Protein AF-A0A7L0LZK3-F1 (afdb_monomer_lite)

pLDDT: mean 87.26, std 12.97, range [53.94, 98.62]

Foldseek 3Di:
DPPPDDPPDDPCCVPPVNVVVVVVVLLVPQDAQDDDPDDDPDPGQGSVNVSCVVVVVVVVVVVVVVVVVVVVVVVVVVVVVVCVVVCVCVVCVVVVVVVVVD

Sequence (102 aa):
IKPFAEPGRPPDWFSQKHCASQYSELLETTETPKRKRGEKGEVVETVEDVIVRKLTAERVEELKKIIKETQEKYRQLKRDAELIQAGHMDNRLEELCNEIMM

Organism: NCBI:txid175529

Secondary structure (DSSP, 8-state):
-GGGPPTT--TTTT-HHHHHHHHHHHHHHSPPPPPPTT-TT--PPPHHHHHHHHHHHHHHHHHHHHHHHHHHHHHHHHHHHHHHHTTTTGGGHHHHHHHHT-

Radius of gyration: 25.01 Å; chains: 1; bounding box: 42×40×72 Å

InterPro domains:
  IPR036264 Bacterial exopeptidase dimerisation domain [SSF55031] (19-79)

Structure (mmCIF, N/CA/C/O backbone):
data_AF-A0A7L0LZK3-F1
#
_entry.id   AF-A0A7L0LZK3-F1
#
loop_
_atom_site.group_PDB
_atom_site.id
_atom_site.type_symbol
_atom_site.label_atom_id
_atom_site.label_alt_id
_atom_site.label_comp_id
_atom_site.label_asym_id
_atom_site.label_entity_id
_atom_site.label_seq_id
_atom_site.pdbx_PDB_ins_code
_atom_site.Cartn_x
_atom_site.Cartn_y
_atom_site.Cartn_z
_atom_site.occupancy
_atom_site.B_iso_or_equiv
_atom_site.auth_seq_id
_atom_site.auth_comp_id
_atom_site.auth_asym_id
_atom_site.auth_atom_id
_atom_site.pdbx_PDB_model_num
ATOM 1 N N . ILE A 1 1 ? -0.657 15.683 -14.588 1.00 58.88 1 ILE A N 1
ATOM 2 C CA . ILE A 1 1 ? -0.236 14.576 -13.686 1.00 58.88 1 ILE A CA 1
ATOM 3 C C . ILE A 1 1 ? -0.320 14.945 -12.185 1.00 58.88 1 ILE A C 1
ATOM 5 O O . ILE A 1 1 ? -0.415 14.051 -11.360 1.00 58.88 1 ILE A O 1
ATOM 9 N N . LYS A 1 2 ? -0.427 16.231 -11.797 1.00 53.94 2 LYS A N 1
ATOM 10 C CA . LYS A 1 2 ? -0.493 16.672 -10.383 1.00 53.94 2 LYS A CA 1
ATOM 11 C C . LYS A 1 2 ? -1.646 16.180 -9.467 1.00 53.94 2 LYS A C 1
ATOM 13 O O . LYS A 1 2 ? -1.375 16.114 -8.274 1.00 53.94 2 LYS A O 1
ATOM 18 N N . PRO A 1 3 ? -2.883 15.860 -9.903 1.00 55.41 3 PRO A N 1
ATOM 19 C CA . PRO A 1 3 ? -3.985 15.697 -8.941 1.00 55.41 3 PRO A CA 1
ATOM 20 C C . PRO A 1 3 ? -3.965 14.393 -8.122 1.00 55.41 3 PRO A C 1
ATOM 22 O O . PRO A 1 3 ? -4.790 14.245 -7.230 1.00 55.41 3 PRO A O 1
ATOM 25 N N . PHE A 1 4 ? -3.031 13.472 -8.384 1.00 56.44 4 PHE A N 1
ATOM 26 C CA . PHE A 1 4 ? -2.947 12.174 -7.694 1.00 56.44 4 PHE A CA 1
ATOM 27 C C . PHE A 1 4 ? -1.582 11.923 -7.033 1.00 56.44 4 PHE A C 1
ATOM 29 O O . PHE A 1 4 ? -1.195 10.776 -6.824 1.00 56.44 4 PHE A O 1
ATOM 36 N N . ALA A 1 5 ? -0.809 12.977 -6.753 1.00 63.06 5 ALA A N 1
ATOM 37 C CA . ALA A 1 5 ? 0.466 12.825 -6.057 1.00 63.06 5 ALA A CA 1
ATOM 38 C C . ALA A 1 5 ? 0.226 12.539 -4.568 1.00 63.06 5 ALA A C 1
ATOM 40 O O . ALA A 1 5 ? -0.514 13.267 -3.907 1.00 63.06 5 ALA A O 1
ATOM 41 N N . GLU A 1 6 ? 0.863 11.493 -4.044 1.00 68.62 6 GLU A N 1
ATOM 42 C CA . GLU A 1 6 ? 0.830 11.207 -2.610 1.00 68.62 6 GLU A CA 1
ATOM 43 C C . GLU A 1 6 ? 1.458 12.353 -1.796 1.00 68.62 6 GLU A C 1
ATOM 45 O O . GLU A 1 6 ? 2.397 13.007 -2.278 1.00 68.62 6 GLU A O 1
ATOM 50 N N . PRO A 1 7 ? 0.968 12.605 -0.567 1.00 78.69 7 PRO A N 1
ATOM 51 C CA . PRO A 1 7 ? 1.566 13.587 0.329 1.00 78.69 7 PRO A CA 1
ATOM 52 C C . PRO A 1 7 ? 3.062 13.310 0.537 1.00 78.69 7 PRO A C 1
ATOM 54 O O . PRO A 1 7 ? 3.465 12.166 0.722 1.00 78.69 7 PRO A O 1
ATOM 57 N N . GLY A 1 8 ? 3.889 14.359 0.522 1.00 80.44 8 GLY A N 1
ATOM 58 C CA . GLY A 1 8 ? 5.328 14.250 0.796 1.00 80.44 8 GLY A CA 1
ATOM 59 C C . GLY A 1 8 ? 6.229 14.047 -0.426 1.00 80.44 8 GLY A C 1
ATOM 60 O O . GLY A 1 8 ? 7.442 13.936 -0.260 1.00 80.44 8 GLY A O 1
ATOM 61 N N . ARG A 1 9 ? 5.692 14.046 -1.655 1.00 83.06 9 ARG A N 1
ATOM 62 C CA . ARG A 1 9 ? 6.548 14.004 -2.852 1.00 83.06 9 ARG A CA 1
ATOM 63 C C . ARG A 1 9 ? 7.309 15.323 -3.058 1.00 83.06 9 ARG A C 1
ATOM 65 O O . ARG A 1 9 ? 6.697 16.392 -2.988 1.00 83.06 9 ARG A O 1
ATOM 72 N N . PRO A 1 10 ? 8.617 15.268 -3.362 1.00 85.94 10 PRO A N 1
ATOM 73 C CA . PRO A 1 10 ? 9.409 16.448 -3.668 1.00 85.94 10 PRO A CA 1
ATOM 74 C C . PRO A 1 10 ? 8.941 17.126 -4.973 1.00 85.94 10 PRO A C 1
ATOM 76 O O . PRO A 1 10 ? 8.329 16.488 -5.838 1.00 85.94 10 PRO A O 1
ATOM 79 N N . PRO A 1 11 ? 9.210 18.433 -5.142 1.00 82.75 11 PRO A N 1
ATOM 80 C CA . PRO A 1 11 ? 8.711 19.220 -6.274 1.00 82.75 11 PRO A CA 1
ATOM 81 C C . PRO A 1 11 ? 9.245 18.756 -7.639 1.00 82.75 11 PRO A C 1
ATOM 83 O O . PRO A 1 11 ? 8.612 18.997 -8.666 1.00 82.75 11 PRO A O 1
ATOM 86 N N . ASP A 1 12 ? 10.383 18.070 -7.655 1.00 85.94 12 ASP A N 1
ATOM 87 C CA . ASP A 1 12 ? 11.079 17.536 -8.826 1.00 85.94 12 ASP A CA 1
A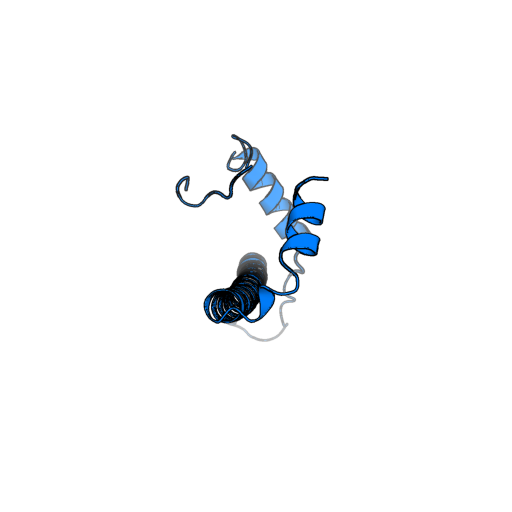TOM 88 C C . ASP A 1 12 ? 10.829 16.035 -9.048 1.00 85.94 12 ASP A C 1
ATOM 90 O O . ASP A 1 12 ? 11.505 15.403 -9.866 1.00 85.94 12 ASP A O 1
ATOM 94 N N . TRP A 1 13 ? 9.832 15.462 -8.365 1.00 84.12 13 TRP A N 1
ATOM 95 C CA . TRP A 1 13 ? 9.467 14.051 -8.496 1.00 84.12 13 TRP A CA 1
ATOM 96 C C . TRP A 1 13 ? 9.193 13.636 -9.949 1.00 84.12 13 TRP A C 1
ATOM 98 O O . TRP A 1 13 ? 9.587 12.557 -10.379 1.00 84.12 13 TRP A O 1
ATOM 108 N N . PHE A 1 14 ? 8.541 14.512 -10.720 1.00 84.75 14 PHE A N 1
ATOM 109 C CA . PHE A 1 14 ? 8.259 14.309 -12.147 1.00 84.75 14 PHE A CA 1
ATOM 110 C C . PHE A 1 14 ? 9.225 15.080 -13.059 1.00 84.75 14 PHE A C 1
ATOM 112 O O . PHE A 1 14 ? 8.872 15.419 -14.189 1.00 84.75 14 PHE A O 1
ATOM 119 N N . SER A 1 15 ? 10.423 15.424 -12.576 1.00 91.94 15 SER A N 1
ATOM 120 C CA . SER A 1 15 ? 11.429 16.036 -13.442 1.00 91.94 15 SER A CA 1
ATOM 121 C C . SER A 1 15 ? 11.837 15.051 -14.539 1.00 91.94 15 SER A C 1
ATOM 123 O O . SER A 1 15 ? 11.975 13.850 -14.303 1.00 91.94 15 SER A O 1
ATOM 125 N N . GLN A 1 16 ? 12.075 15.564 -15.747 1.00 94.38 16 GLN A N 1
ATOM 126 C CA . GLN A 1 16 ? 12.483 14.737 -16.885 1.00 94.38 16 GLN A CA 1
ATOM 127 C C . GLN A 1 16 ? 13.731 13.902 -16.564 1.00 94.38 16 GLN A C 1
ATOM 129 O O . GLN A 1 16 ? 13.798 12.730 -16.925 1.00 94.38 16 GLN A O 1
ATOM 134 N N . LYS A 1 17 ? 14.689 14.488 -15.832 1.00 94.94 17 LYS A N 1
ATOM 135 C CA . LYS A 1 17 ? 15.913 13.814 -15.388 1.00 94.94 17 LYS A CA 1
ATOM 136 C C . LYS A 1 17 ? 15.609 12.613 -14.487 1.00 94.94 17 LYS A C 1
ATOM 138 O O . LYS A 1 17 ? 16.150 11.537 -14.719 1.00 94.94 17 LYS A O 1
ATOM 143 N N . HIS A 1 18 ? 14.750 12.780 -13.481 1.00 91.81 18 HIS A N 1
ATOM 144 C CA . HIS A 1 18 ? 14.413 11.698 -12.552 1.00 91.81 18 HIS A CA 1
ATOM 145 C C . HIS A 1 18 ? 13.570 10.607 -13.208 1.00 91.81 18 HIS A C 1
ATOM 147 O O . HIS A 1 18 ? 13.832 9.429 -12.975 1.00 91.81 18 HIS A O 1
ATOM 153 N N . CYS A 1 19 ? 12.611 10.974 -14.063 1.00 92.56 19 CYS A N 1
ATOM 154 C CA . CYS A 1 19 ? 11.832 9.995 -14.820 1.00 92.56 19 CYS A CA 1
ATOM 155 C C . CYS A 1 19 ? 12.719 9.175 -15.766 1.00 92.56 19 CYS A C 1
ATOM 157 O O . CYS A 1 19 ? 12.593 7.955 -15.801 1.00 92.56 19 CYS A O 1
ATOM 159 N N . ALA A 1 20 ? 13.640 9.822 -16.488 1.00 94.75 20 ALA A N 1
ATOM 160 C CA . ALA A 1 20 ? 14.574 9.129 -17.372 1.00 94.75 20 ALA A CA 1
ATOM 161 C C . ALA A 1 20 ? 15.492 8.174 -16.595 1.00 94.75 20 ALA A C 1
ATOM 163 O O . ALA A 1 20 ? 15.654 7.031 -17.001 1.00 94.75 20 ALA A O 1
ATOM 164 N N . SER A 1 21 ? 16.035 8.613 -15.453 1.00 95.19 21 SER A N 1
ATOM 165 C CA . SER A 1 21 ? 16.892 7.774 -14.606 1.00 95.19 21 SER A CA 1
ATOM 166 C C . SER A 1 21 ? 16.167 6.525 -14.099 1.00 95.19 21 SER A C 1
ATOM 168 O O . SER A 1 21 ? 16.709 5.431 -14.206 1.00 95.19 21 SER A O 1
ATOM 170 N N . GLN A 1 22 ? 14.942 6.678 -13.583 1.00 93.44 22 GLN A N 1
ATOM 171 C CA . GLN A 1 22 ? 14.138 5.546 -13.104 1.00 93.44 22 GLN A CA 1
ATOM 172 C C . GLN A 1 22 ? 13.772 4.589 -14.242 1.00 93.44 22 GLN A C 1
ATOM 174 O O . GLN A 1 22 ? 13.785 3.376 -14.061 1.00 93.44 22 GLN A O 1
ATOM 179 N N . TYR A 1 23 ? 13.458 5.117 -15.429 1.00 95.12 23 TYR A N 1
ATOM 180 C CA . TYR A 1 23 ? 13.150 4.274 -16.580 1.00 95.12 23 TYR A CA 1
ATOM 181 C C . TYR A 1 23 ? 14.365 3.466 -17.049 1.00 95.12 23 TYR A C 1
ATOM 183 O O . TYR A 1 23 ? 14.233 2.274 -17.314 1.00 95.12 23 TYR A O 1
ATOM 191 N N . SER A 1 24 ? 15.553 4.078 -17.094 1.00 95.69 24 SER A N 1
ATOM 192 C CA . SER A 1 24 ? 16.793 3.361 -17.411 1.00 95.69 24 SER A CA 1
ATOM 193 C C . SER A 1 24 ? 17.063 2.222 -16.426 1.00 95.69 24 SER A C 1
ATOM 195 O O . SER A 1 24 ? 17.350 1.109 -16.852 1.00 95.69 24 SER A O 1
ATOM 197 N N . GLU A 1 25 ? 16.894 2.462 -15.124 1.00 95.81 25 GLU A N 1
ATOM 198 C CA . GLU A 1 25 ? 17.051 1.423 -14.098 1.00 95.81 25 GLU A CA 1
ATOM 199 C C . GLU A 1 25 ? 16.061 0.261 -14.295 1.00 95.81 25 GLU A C 1
ATOM 201 O O . GLU A 1 25 ? 16.436 -0.908 -14.183 1.00 95.81 25 GLU A O 1
ATOM 206 N N . LEU A 1 26 ? 14.805 0.550 -14.657 1.00 95.75 26 LEU A N 1
ATOM 207 C CA . LEU A 1 26 ? 13.815 -0.486 -14.972 1.00 95.75 26 LEU A CA 1
ATOM 208 C C . LEU A 1 26 ? 14.231 -1.335 -16.178 1.00 95.75 26 LEU A C 1
ATOM 210 O O . LEU A 1 26 ? 14.061 -2.553 -16.148 1.00 95.75 26 LEU A O 1
ATOM 214 N N . LEU A 1 27 ? 14.785 -0.717 -17.223 1.00 94.19 27 LEU A N 1
ATOM 215 C CA . LEU A 1 27 ? 15.285 -1.433 -18.399 1.00 94.19 27 LEU A CA 1
ATOM 216 C C . LEU A 1 27 ? 16.499 -2.312 -18.070 1.00 94.19 27 LEU A C 1
ATOM 218 O O . LEU A 1 27 ? 16.602 -3.416 -18.597 1.00 94.19 27 LEU A O 1
ATOM 222 N N . GLU A 1 28 ? 17.400 -1.844 -17.204 1.00 92.75 28 GLU A N 1
ATOM 223 C CA . GLU A 1 28 ? 18.606 -2.582 -16.800 1.00 92.75 28 GLU A CA 1
ATOM 224 C C . GLU A 1 28 ? 18.297 -3.765 -15.875 1.00 92.75 28 GLU A C 1
ATOM 226 O O . GLU A 1 28 ? 18.932 -4.816 -15.966 1.00 92.75 28 GLU A O 1
ATOM 231 N N . THR A 1 29 ? 17.319 -3.603 -14.984 1.00 92.44 29 THR A N 1
ATOM 232 C CA . THR A 1 29 ? 16.965 -4.609 -13.970 1.00 92.44 29 THR A CA 1
ATOM 233 C C . THR A 1 29 ? 15.917 -5.614 -14.445 1.00 92.44 29 THR A C 1
ATOM 235 O O . THR A 1 29 ? 15.740 -6.660 -13.814 1.00 92.44 29 THR A O 1
ATOM 238 N N . THR A 1 30 ? 15.216 -5.331 -15.546 1.00 91.50 30 THR A N 1
ATOM 239 C CA . THR A 1 30 ? 14.217 -6.247 -16.106 1.00 91.50 30 THR A CA 1
ATOM 240 C C . THR A 1 30 ? 14.869 -7.255 -17.041 1.00 91.50 30 THR A C 1
ATOM 242 O O . THR A 1 30 ? 15.549 -6.902 -18.003 1.00 91.50 30 THR A O 1
ATOM 245 N N . GLU A 1 31 ? 14.621 -8.540 -16.788 1.00 85.69 31 GLU A N 1
ATOM 246 C CA . GLU A 1 31 ? 15.133 -9.610 -17.637 1.00 85.69 31 GLU A CA 1
ATOM 247 C C . GLU A 1 31 ? 14.596 -9.500 -19.069 1.00 85.69 31 GLU A C 1
ATOM 249 O O . GLU A 1 31 ? 13.394 -9.357 -19.305 1.00 85.69 31 GLU A O 1
ATOM 254 N N . THR A 1 32 ? 15.502 -9.610 -20.042 1.00 78.56 32 THR A N 1
ATOM 255 C CA . THR A 1 32 ? 15.137 -9.593 -21.458 1.00 78.56 32 THR A CA 1
ATOM 256 C C . THR A 1 32 ? 14.426 -10.892 -21.844 1.00 78.56 32 THR A C 1
ATOM 258 O O . THR A 1 32 ? 14.986 -11.980 -21.651 1.00 78.56 32 THR A O 1
ATOM 261 N N . PRO A 1 33 ? 13.215 -10.822 -22.433 1.00 77.88 33 PRO A N 1
ATOM 262 C CA . PRO A 1 33 ? 12.519 -12.007 -22.914 1.00 77.88 33 PRO A CA 1
ATOM 263 C C . PRO A 1 33 ? 13.382 -12.775 -23.914 1.00 77.88 33 PRO A C 1
ATOM 265 O O . PRO A 1 33 ? 13.796 -12.258 -24.956 1.00 77.88 33 PRO A O 1
ATOM 268 N N . LYS A 1 34 ? 13.681 -14.041 -23.609 1.00 69.19 34 LYS A N 1
ATOM 269 C CA . LYS A 1 34 ? 14.455 -14.888 -24.520 1.00 69.19 34 LYS A CA 1
ATOM 270 C C . LYS A 1 34 ? 13.606 -15.212 -25.747 1.00 69.19 34 LYS A C 1
ATOM 272 O O . LYS A 1 34 ? 12.580 -15.879 -25.633 1.00 69.19 34 LYS A O 1
ATOM 277 N N . ARG A 1 35 ? 14.066 -14.808 -26.937 1.00 64.44 35 ARG A N 1
ATOM 278 C CA . ARG A 1 35 ? 13.444 -15.212 -28.211 1.00 64.44 35 ARG A CA 1
ATOM 279 C C . ARG A 1 35 ? 13.441 -16.737 -28.313 1.00 64.44 35 ARG A C 1
ATOM 281 O O . ARG A 1 35 ? 14.508 -17.354 -28.339 1.00 64.44 35 ARG A O 1
ATOM 288 N N . LYS A 1 36 ? 12.263 -17.352 -28.441 1.00 59.88 36 LYS A N 1
ATOM 289 C CA . LYS A 1 36 ? 12.175 -18.750 -28.870 1.00 59.88 36 LYS A CA 1
ATOM 290 C C . LYS A 1 36 ? 12.614 -18.836 -30.332 1.00 59.88 36 LYS A C 1
ATOM 292 O O . LYS A 1 36 ? 12.017 -18.243 -31.227 1.00 59.88 36 LYS A O 1
ATOM 297 N N . ARG A 1 37 ? 13.708 -19.554 -30.582 1.00 55.09 37 ARG A N 1
ATOM 298 C CA . ARG A 1 37 ? 14.226 -19.813 -31.931 1.00 55.09 37 ARG A CA 1
ATOM 299 C C . ARG A 1 37 ? 13.292 -20.811 -32.628 1.00 55.09 37 ARG A C 1
ATOM 301 O O . ARG A 1 37 ? 13.490 -22.009 -32.478 1.00 55.09 37 ARG A O 1
ATOM 308 N N . GLY A 1 38 ? 12.280 -20.342 -33.362 1.00 60.97 38 GLY A N 1
ATOM 309 C CA . GLY A 1 38 ? 11.447 -21.248 -34.165 1.00 60.97 38 GLY A CA 1
ATOM 310 C C . GLY A 1 38 ? 10.195 -20.669 -34.824 1.00 60.97 38 GLY A C 1
ATOM 311 O O . GLY A 1 38 ? 9.869 -21.098 -35.927 1.00 60.97 38 GLY A O 1
ATOM 312 N N . GLU A 1 39 ? 9.518 -19.684 -34.231 1.00 60.09 39 GLU A N 1
ATOM 313 C CA . GLU A 1 39 ? 8.231 -19.218 -34.768 1.00 60.09 39 GLU A CA 1
ATOM 314 C C . GLU A 1 39 ? 8.400 -17.969 -35.643 1.00 60.09 39 GLU A C 1
ATOM 316 O O . GLU A 1 39 ? 8.569 -16.842 -35.176 1.00 60.09 39 GLU A O 1
ATOM 321 N N . LYS A 1 40 ? 8.395 -18.176 -36.966 1.00 58.12 40 LYS A N 1
ATOM 322 C CA . LYS A 1 40 ? 8.287 -17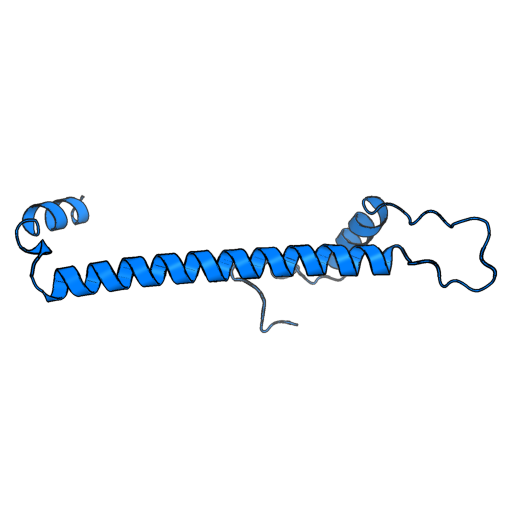.088 -37.946 1.00 58.12 40 LYS A CA 1
ATOM 323 C C . LYS A 1 40 ? 6.911 -16.426 -37.789 1.00 58.12 40 LYS A C 1
ATOM 325 O O . LYS A 1 40 ? 5.934 -16.938 -38.321 1.00 58.12 40 LYS A O 1
ATOM 330 N N . GLY A 1 41 ? 6.860 -15.289 -37.094 1.00 64.25 41 GLY A N 1
ATOM 331 C CA . GLY A 1 41 ? 5.672 -14.429 -37.010 1.00 64.25 41 GLY A CA 1
ATOM 332 C C . GLY A 1 41 ? 5.179 -14.115 -35.596 1.00 64.25 41 GLY A C 1
ATOM 333 O O . GLY A 1 41 ? 4.265 -13.307 -35.466 1.00 64.25 41 GLY A O 1
ATOM 334 N N . GLU A 1 42 ? 5.776 -14.697 -34.551 1.00 66.44 42 GLU A N 1
ATOM 335 C CA . GLU A 1 42 ? 5.405 -14.380 -33.168 1.00 66.44 42 GLU A CA 1
ATOM 336 C C . GLU A 1 42 ? 5.958 -12.996 -32.778 1.00 66.44 42 GLU A C 1
ATOM 338 O O . GLU A 1 42 ? 7.159 -12.724 -32.915 1.00 66.44 42 GLU A O 1
ATOM 343 N N . VAL A 1 43 ? 5.077 -12.099 -32.317 1.00 66.50 43 VAL A N 1
ATOM 344 C CA . VAL A 1 43 ? 5.486 -10.837 -31.690 1.00 66.50 43 VAL A CA 1
ATOM 345 C C . VAL A 1 43 ? 6.132 -11.203 -30.364 1.00 66.50 43 VAL A C 1
ATOM 347 O O . VAL A 1 43 ? 5.462 -11.611 -29.421 1.00 66.50 43 VAL A O 1
ATOM 350 N N . VAL A 1 44 ? 7.457 -11.108 -30.321 1.00 74.31 44 VAL A N 1
ATOM 351 C CA . VAL A 1 44 ? 8.218 -11.328 -29.094 1.00 74.31 44 VAL A CA 1
ATOM 352 C C . VAL A 1 44 ? 7.865 -10.205 -28.129 1.00 74.31 44 VAL A C 1
ATOM 354 O O . VAL A 1 44 ? 8.013 -9.035 -28.482 1.00 74.31 44 VAL A O 1
ATOM 357 N N . GLU A 1 45 ? 7.418 -10.577 -26.931 1.00 82.62 45 GLU A N 1
ATOM 358 C CA . GLU A 1 45 ? 7.206 -9.645 -25.824 1.00 82.62 45 GLU A CA 1
ATOM 359 C C . GLU A 1 45 ? 8.455 -8.775 -25.632 1.00 82.62 45 GLU A C 1
ATOM 361 O O . GLU A 1 45 ? 9.581 -9.281 -25.577 1.00 82.62 45 GLU A O 1
ATOM 366 N N . THR A 1 46 ? 8.271 -7.459 -25.578 1.00 89.06 46 THR A N 1
ATOM 367 C CA . THR A 1 46 ? 9.374 -6.525 -25.355 1.00 89.06 46 THR A CA 1
ATOM 368 C C . THR A 1 46 ? 9.679 -6.400 -23.865 1.00 89.06 46 THR A C 1
ATOM 370 O O . THR A 1 46 ? 8.869 -6.743 -23.006 1.00 89.06 46 THR A O 1
ATOM 373 N N . VAL A 1 47 ? 10.855 -5.870 -23.527 1.00 90.38 47 VAL A N 1
ATOM 374 C CA . VAL A 1 47 ? 11.193 -5.546 -22.129 1.00 90.38 47 VAL A CA 1
ATOM 375 C C . VAL A 1 47 ? 10.193 -4.543 -21.545 1.00 90.38 47 VAL A C 1
ATOM 377 O O . VAL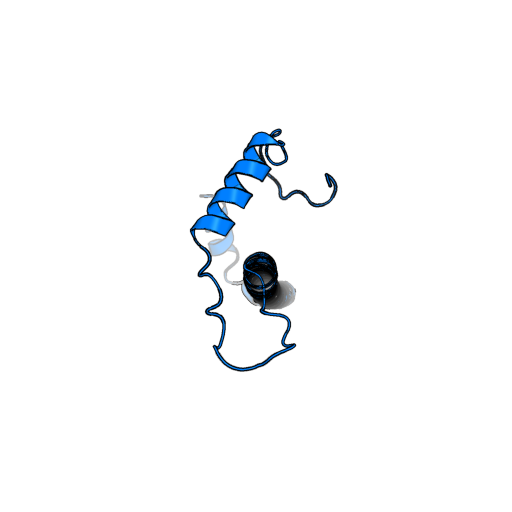 A 1 47 ? 9.815 -4.659 -20.383 1.00 90.38 47 VAL A O 1
ATOM 380 N N . GLU A 1 48 ? 9.716 -3.600 -22.361 1.00 91.56 48 GLU A N 1
ATOM 381 C CA . GLU A 1 48 ? 8.719 -2.606 -21.957 1.00 91.56 48 GLU A CA 1
ATOM 382 C C . GLU A 1 48 ? 7.396 -3.277 -21.563 1.00 91.56 48 GLU A C 1
ATOM 384 O O . GLU A 1 48 ? 6.836 -2.962 -20.512 1.00 91.56 48 GLU A O 1
ATOM 389 N N . ASP A 1 49 ? 6.947 -4.272 -22.336 1.00 91.19 49 ASP A N 1
ATOM 390 C CA . ASP A 1 49 ? 5.748 -5.058 -22.020 1.00 91.19 49 ASP A CA 1
ATOM 391 C C . ASP A 1 49 ? 5.894 -5.798 -20.680 1.00 91.19 49 ASP A C 1
ATOM 393 O O . ASP A 1 49 ? 4.972 -5.804 -19.855 1.00 91.19 49 ASP A O 1
ATOM 397 N N . VAL A 1 50 ? 7.075 -6.375 -20.417 1.00 92.62 50 VAL A N 1
ATOM 398 C CA . VAL A 1 50 ? 7.371 -7.049 -19.142 1.00 92.62 50 VAL A CA 1
ATOM 399 C C . VAL A 1 50 ? 7.326 -6.068 -17.975 1.00 92.62 50 VAL A C 1
ATOM 401 O O . VAL A 1 50 ? 6.703 -6.378 -16.955 1.00 92.62 50 VAL A O 1
ATOM 404 N N . ILE A 1 51 ? 7.950 -4.893 -18.119 1.00 94.75 51 ILE A N 1
ATOM 405 C CA . ILE A 1 51 ? 7.947 -3.835 -17.099 1.00 94.75 51 ILE A CA 1
ATOM 406 C C . ILE A 1 51 ? 6.508 -3.437 -16.777 1.00 94.75 51 ILE A C 1
ATOM 408 O O . ILE A 1 51 ? 6.111 -3.447 -15.610 1.00 94.75 51 ILE A O 1
ATOM 412 N N . VAL A 1 52 ? 5.709 -3.132 -17.803 1.00 95.06 52 VAL A N 1
ATOM 413 C CA . VAL A 1 52 ? 4.316 -2.706 -17.631 1.00 95.06 52 VAL A CA 1
ATOM 414 C C . VAL A 1 52 ? 3.509 -3.787 -16.921 1.00 95.06 52 VAL A C 1
ATOM 416 O O . VAL A 1 52 ? 2.826 -3.486 -15.940 1.00 95.06 52 VAL A O 1
ATOM 419 N N . ARG A 1 53 ? 3.608 -5.050 -17.353 1.00 94.44 53 ARG A N 1
ATOM 420 C CA . ARG A 1 53 ? 2.905 -6.168 -16.711 1.00 94.44 53 ARG A CA 1
ATOM 421 C C . ARG A 1 53 ? 3.301 -6.319 -15.242 1.00 94.44 53 ARG A C 1
ATOM 423 O O . ARG A 1 53 ? 2.419 -6.451 -14.394 1.00 94.44 53 ARG A O 1
ATOM 430 N N . LYS A 1 54 ? 4.604 -6.290 -14.941 1.00 94.56 54 LYS A N 1
ATOM 431 C CA . LYS A 1 54 ? 5.133 -6.451 -13.580 1.00 94.56 54 LYS A CA 1
ATOM 432 C C . LYS A 1 54 ? 4.660 -5.323 -12.664 1.00 94.56 54 LYS A C 1
ATOM 434 O O . LYS A 1 54 ? 3.997 -5.601 -11.668 1.00 94.56 54 LYS A O 1
ATOM 439 N N . LEU A 1 55 ? 4.920 -4.067 -13.030 1.00 96.19 55 LEU A N 1
ATOM 440 C CA . LEU A 1 55 ? 4.553 -2.910 -12.207 1.00 96.19 55 LEU A CA 1
ATOM 441 C C . LEU A 1 55 ? 3.034 -2.786 -12.038 1.00 96.19 55 LEU A C 1
ATOM 443 O O . LEU A 1 55 ? 2.556 -2.392 -10.976 1.00 96.19 55 LEU A O 1
ATOM 447 N N . THR A 1 56 ? 2.255 -3.169 -13.055 1.00 97.00 56 THR A N 1
ATOM 448 C CA . THR A 1 56 ? 0.790 -3.208 -12.946 1.00 97.00 56 THR A CA 1
ATOM 449 C C . THR A 1 56 ? 0.345 -4.257 -11.931 1.00 97.00 56 THR A C 1
ATOM 451 O O . THR A 1 56 ? -0.492 -3.960 -11.080 1.00 97.00 56 THR A O 1
ATOM 454 N N . ALA A 1 57 ? 0.905 -5.470 -11.979 1.00 97.50 57 ALA A N 1
ATOM 455 C CA . ALA A 1 57 ? 0.576 -6.524 -11.023 1.00 97.50 57 ALA A CA 1
ATOM 456 C C . ALA A 1 57 ? 0.963 -6.133 -9.587 1.00 97.50 57 ALA A C 1
ATOM 458 O O . ALA A 1 57 ? 0.151 -6.284 -8.674 1.00 97.50 57 ALA A O 1
ATOM 459 N N . GLU A 1 58 ? 2.160 -5.570 -9.401 1.00 97.31 58 GLU A N 1
ATOM 460 C CA . GLU A 1 58 ? 2.638 -5.075 -8.105 1.00 97.31 58 GLU A CA 1
ATOM 461 C C . GLU A 1 58 ? 1.722 -3.979 -7.553 1.00 97.31 58 GLU A C 1
ATOM 463 O O . GLU A 1 58 ? 1.276 -4.068 -6.408 1.00 97.31 58 GLU A O 1
ATOM 468 N N . ARG A 1 59 ? 1.349 -2.993 -8.381 1.00 96.56 59 ARG A N 1
ATOM 469 C CA . ARG A 1 59 ? 0.444 -1.917 -7.959 1.00 96.56 59 ARG A CA 1
ATOM 470 C C . ARG A 1 59 ? -0.951 -2.434 -7.619 1.00 96.56 59 ARG A C 1
ATOM 472 O O . ARG A 1 59 ? -1.570 -1.950 -6.674 1.00 96.56 59 ARG A O 1
ATOM 479 N N . VAL A 1 60 ? -1.468 -3.409 -8.366 1.00 98.06 60 VAL A N 1
ATOM 480 C CA . VAL A 1 60 ? -2.758 -4.040 -8.051 1.00 98.06 60 VAL A CA 1
ATOM 481 C C . VAL A 1 60 ? -2.702 -4.736 -6.692 1.00 98.06 60 VAL A C 1
ATOM 483 O O . VAL A 1 60 ? -3.643 -4.600 -5.910 1.00 98.06 60 VAL A O 1
ATOM 486 N N . GLU A 1 61 ? -1.625 -5.460 -6.392 1.00 98.50 61 GLU A N 1
ATOM 487 C CA . GLU A 1 61 ? -1.478 -6.152 -5.110 1.00 98.50 61 GLU A CA 1
ATOM 488 C C . GLU A 1 61 ? -1.321 -5.176 -3.939 1.00 98.50 61 GLU A C 1
ATOM 490 O O . GLU A 1 61 ? -1.977 -5.325 -2.908 1.00 98.50 61 GLU A O 1
ATOM 495 N N . GLU A 1 62 ? -0.542 -4.113 -4.128 1.00 97.44 62 GLU A N 1
ATOM 496 C CA . GLU A 1 62 ? -0.418 -3.023 -3.161 1.00 97.44 62 GLU A CA 1
ATOM 497 C C . GLU A 1 62 ? -1.784 -2.389 -2.848 1.00 97.44 62 GLU A C 1
ATOM 499 O O . GLU A 1 62 ? -2.166 -2.256 -1.683 1.00 97.44 62 GLU A O 1
ATOM 504 N N . LEU A 1 63 ? -2.573 -2.065 -3.878 1.00 97.31 63 LEU A N 1
ATOM 505 C CA . LEU A 1 63 ? -3.913 -1.502 -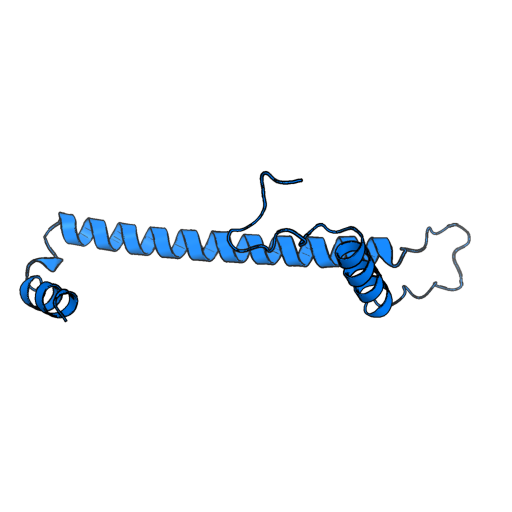3.702 1.00 97.31 63 LEU A CA 1
ATOM 506 C C . LEU A 1 63 ? -4.858 -2.474 -2.986 1.00 97.31 63 LEU A C 1
ATOM 508 O O . LEU A 1 63 ? -5.604 -2.057 -2.099 1.00 97.31 63 LEU A O 1
ATOM 512 N N . LYS A 1 64 ? -4.822 -3.770 -3.324 1.00 98.31 64 LYS A N 1
ATOM 513 C CA . LYS A 1 64 ? -5.610 -4.797 -2.622 1.00 98.31 64 LYS A CA 1
ATOM 514 C C . LYS A 1 64 ? -5.256 -4.859 -1.141 1.00 98.31 64 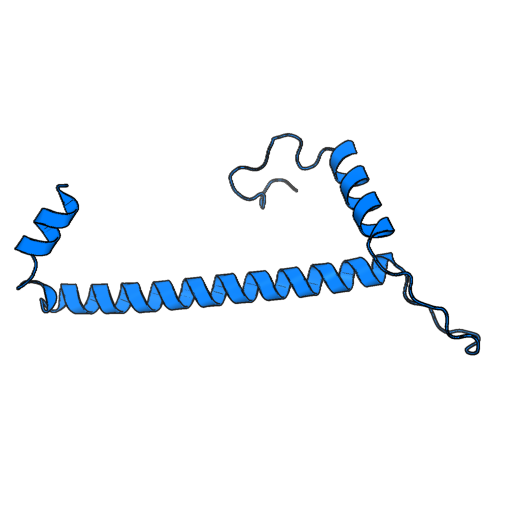LYS A C 1
ATOM 516 O O . LYS A 1 64 ? -6.163 -4.934 -0.309 1.00 98.31 64 LYS A O 1
ATOM 521 N N . LYS A 1 65 ? -3.964 -4.800 -0.809 1.00 98.19 65 LYS A N 1
ATOM 522 C CA . LYS A 1 65 ? -3.485 -4.778 0.574 1.00 98.19 65 LYS A CA 1
ATOM 523 C C . LYS A 1 65 ? -4.010 -3.550 1.321 1.00 98.19 65 LYS A C 1
ATOM 525 O O . LYS A 1 65 ? -4.641 -3.719 2.362 1.00 98.19 65 LYS A O 1
ATOM 530 N N . ILE A 1 66 ? -3.861 -2.351 0.751 1.00 97.06 66 ILE A N 1
ATOM 531 C CA . ILE A 1 66 ? -4.357 -1.098 1.350 1.00 97.06 66 ILE A CA 1
ATOM 532 C C . ILE A 1 66 ? -5.872 -1.161 1.591 1.00 97.06 66 ILE A C 1
ATOM 534 O O . ILE A 1 66 ? -6.351 -0.788 2.665 1.00 97.06 66 ILE A O 1
ATOM 538 N N . ILE A 1 67 ? -6.643 -1.657 0.618 1.00 98.12 67 ILE A N 1
ATOM 539 C CA . ILE A 1 67 ? -8.097 -1.824 0.755 1.00 98.12 67 ILE A CA 1
ATOM 540 C C . ILE A 1 67 ? -8.422 -2.778 1.906 1.00 98.12 67 ILE A C 1
ATOM 542 O O . ILE A 1 67 ? -9.267 -2.454 2.742 1.00 98.12 67 ILE A O 1
ATOM 546 N N . LYS A 1 68 ? -7.757 -3.936 1.970 1.00 98.50 68 LYS A N 1
ATOM 547 C CA . LYS A 1 68 ? -7.983 -4.934 3.020 1.00 98.50 68 LYS A CA 1
ATOM 548 C C . LYS A 1 68 ? -7.683 -4.362 4.408 1.00 98.50 68 LYS A C 1
ATOM 550 O O . LYS A 1 68 ? -8.544 -4.433 5.282 1.00 98.50 68 LYS A O 1
ATOM 555 N N . GLU A 1 69 ? -6.520 -3.742 4.585 1.00 98.31 69 GLU A N 1
ATOM 556 C CA . GLU A 1 69 ? -6.102 -3.134 5.855 1.00 98.31 69 GLU A CA 1
ATOM 557 C C . GLU A 1 69 ? -7.059 -2.013 6.285 1.00 98.31 69 GLU A C 1
ATOM 559 O O . GLU A 1 69 ? -7.470 -1.938 7.445 1.00 98.31 69 GLU A O 1
ATOM 564 N N . THR A 1 70 ? -7.494 -1.178 5.337 1.00 98.25 70 THR A N 1
ATOM 565 C CA . THR A 1 70 ? -8.462 -0.103 5.599 1.00 98.25 70 THR A CA 1
ATOM 566 C C . THR A 1 70 ? -9.813 -0.664 6.041 1.00 98.25 70 THR A C 1
ATOM 568 O O . THR A 1 70 ? -10.409 -0.169 6.999 1.00 98.25 70 THR A O 1
ATOM 571 N N . GLN A 1 71 ? -10.297 -1.720 5.383 1.00 98.62 71 GLN A N 1
ATOM 572 C CA . GLN A 1 71 ? -11.546 -2.380 5.760 1.00 98.62 71 GLN A CA 1
ATOM 573 C C . GLN A 1 71 ? -11.455 -3.042 7.137 1.00 98.62 71 GLN A C 1
ATOM 575 O O . GLN A 1 71 ? -12.402 -2.953 7.916 1.00 98.62 71 GLN A O 1
ATOM 580 N N . GLU A 1 72 ? -10.344 -3.707 7.449 1.00 98.56 72 GLU A N 1
ATOM 581 C CA . GLU A 1 72 ? -10.119 -4.329 8.757 1.00 98.56 72 GLU A CA 1
ATOM 582 C C . GLU A 1 72 ? -10.085 -3.280 9.868 1.00 98.56 72 GLU A C 1
ATOM 584 O O . GLU A 1 72 ? -10.807 -3.420 10.858 1.00 98.56 72 GLU A O 1
ATOM 589 N N . LYS A 1 73 ? -9.354 -2.178 9.659 1.00 98.38 73 LYS A N 1
ATOM 590 C CA . LYS A 1 73 ? -9.325 -1.044 10.588 1.00 98.38 73 LYS A CA 1
ATOM 591 C C . LYS A 1 73 ? -10.712 -0.439 10.788 1.00 98.38 73 LYS A C 1
ATOM 593 O O . LYS A 1 73 ? -11.111 -0.196 11.922 1.00 98.38 73 LYS A O 1
ATOM 598 N N . TYR A 1 74 ? -11.471 -0.236 9.711 1.00 98.56 74 TYR A N 1
ATOM 599 C CA . TYR A 1 74 ? -12.841 0.265 9.803 1.00 98.56 74 TYR A CA 1
ATOM 600 C C . TYR A 1 74 ? -13.743 -0.671 10.616 1.00 98.56 74 TYR A C 1
ATOM 602 O O . TYR A 1 74 ? -14.461 -0.210 11.498 1.00 98.56 74 TYR A O 1
ATOM 610 N N . ARG A 1 75 ? -13.699 -1.986 10.355 1.00 98.50 75 ARG A N 1
ATOM 611 C CA . ARG A 1 75 ? -14.500 -2.966 11.108 1.00 98.50 75 ARG A CA 1
ATOM 612 C C . ARG A 1 75 ? -14.140 -2.964 12.588 1.00 98.50 75 ARG A C 1
ATOM 614 O O . ARG A 1 75 ? -15.040 -3.060 13.414 1.00 98.50 75 ARG A O 1
ATOM 621 N N . GLN A 1 76 ? -12.852 -2.858 12.910 1.00 98.06 76 GLN A N 1
ATOM 622 C CA . GLN A 1 76 ? -12.399 -2.771 14.292 1.00 98.06 76 GLN A CA 1
ATOM 623 C C . GLN A 1 76 ? -12.952 -1.514 14.969 1.00 98.06 76 GLN A C 1
ATOM 625 O O . GLN A 1 76 ? -13.688 -1.633 15.940 1.00 98.06 76 GLN A O 1
ATOM 630 N N . LEU A 1 77 ? -12.719 -0.340 14.376 1.00 98.00 77 LEU A N 1
ATOM 631 C CA . LEU A 1 77 ? -13.210 0.935 14.903 1.00 98.00 77 LEU A CA 1
ATOM 632 C C . LEU A 1 77 ? -14.733 0.975 15.046 1.00 98.00 77 LEU A C 1
ATOM 634 O O . LEU A 1 77 ? -15.243 1.532 16.010 1.00 98.00 77 LEU A O 1
ATOM 638 N N . LYS A 1 78 ? -15.470 0.381 14.101 1.00 98.19 78 LYS A N 1
ATOM 639 C CA . LYS A 1 78 ? -16.930 0.302 14.174 1.00 98.19 78 LYS A CA 1
ATOM 640 C C . LYS A 1 78 ? -17.385 -0.529 15.375 1.00 98.19 78 LYS A C 1
ATOM 642 O O . LYS A 1 78 ? -18.264 -0.081 16.101 1.00 98.19 78 LYS A O 1
ATOM 647 N N . ARG A 1 79 ? -16.777 -1.700 15.598 1.00 96.81 79 ARG A N 1
ATOM 648 C CA . ARG A 1 79 ? -17.075 -2.533 16.774 1.00 96.81 79 ARG A CA 1
ATOM 649 C C . ARG A 1 79 ? -16.744 -1.806 18.070 1.00 96.81 79 ARG A C 1
ATOM 651 O O . ARG A 1 79 ? -17.552 -1.818 18.988 1.00 96.81 79 ARG A O 1
ATOM 658 N N . ASP A 1 80 ? -15.591 -1.148 18.123 1.00 94.31 80 ASP A N 1
ATOM 659 C CA . ASP A 1 80 ? -15.177 -0.388 19.303 1.00 94.31 80 ASP A CA 1
ATOM 660 C C . ASP A 1 80 ? -16.162 0.756 19.585 1.00 94.31 80 ASP A C 1
ATOM 662 O O . ASP A 1 80 ? -16.596 0.936 20.720 1.00 94.31 80 ASP A O 1
ATOM 666 N N . ALA A 1 81 ? -16.607 1.469 18.545 1.00 96.06 81 ALA A N 1
ATOM 667 C CA . ALA A 1 81 ? -17.625 2.508 18.667 1.00 96.06 81 ALA A CA 1
ATOM 668 C C . ALA A 1 81 ? -18.978 1.962 19.158 1.00 96.06 81 ALA A C 1
ATOM 670 O O . ALA A 1 81 ? -19.610 2.593 20.000 1.00 96.06 81 ALA A O 1
ATOM 671 N N . GLU A 1 82 ? -19.418 0.798 18.671 1.00 96.88 82 GLU A N 1
ATOM 672 C CA . GLU A 1 82 ? -20.653 0.139 19.124 1.00 96.88 82 GLU A CA 1
ATOM 673 C C . GLU A 1 82 ? -20.568 -0.274 20.604 1.00 96.88 82 GLU A C 1
ATOM 675 O O . GLU A 1 82 ? -21.512 -0.047 21.360 1.00 96.88 82 GLU A O 1
ATOM 680 N N . LEU A 1 83 ? -19.426 -0.816 21.046 1.00 94.69 83 LEU A N 1
ATOM 681 C CA . LEU A 1 83 ? -19.192 -1.176 22.450 1.00 94.69 83 LEU A CA 1
ATOM 682 C C . LEU A 1 83 ? -19.198 0.049 23.370 1.00 94.69 83 LEU A C 1
ATOM 684 O O . LEU A 1 83 ? -19.785 -0.003 24.451 1.00 94.69 83 LEU A O 1
ATOM 688 N N . ILE A 1 84 ? -18.578 1.148 22.934 1.00 93.06 84 ILE A N 1
ATOM 689 C CA . ILE A 1 84 ? -18.592 2.421 23.664 1.00 93.06 84 ILE A CA 1
ATOM 690 C C . ILE A 1 84 ? -20.025 2.956 23.756 1.00 93.06 84 ILE A C 1
ATOM 692 O O . ILE A 1 84 ? -20.479 3.306 24.838 1.00 93.06 84 ILE A O 1
ATOM 696 N N . GLN A 1 85 ? -20.769 2.977 22.647 1.00 94.19 85 GLN A N 1
ATOM 697 C CA . GLN A 1 85 ? -22.148 3.479 22.629 1.00 94.19 85 GLN A CA 1
ATOM 698 C C . GLN A 1 85 ? -23.104 2.650 23.497 1.00 94.19 85 GLN A C 1
ATOM 700 O O . GLN A 1 85 ? -24.056 3.198 24.046 1.00 94.19 85 GLN A O 1
ATOM 705 N N . ALA A 1 86 ? -22.852 1.348 23.640 1.00 96.25 86 ALA A N 1
ATOM 706 C CA . ALA A 1 86 ? -23.614 0.464 24.518 1.00 96.25 86 ALA A CA 1
ATOM 707 C C . ALA A 1 86 ? -23.219 0.569 26.008 1.00 96.25 86 ALA A C 1
ATOM 709 O O . ALA A 1 86 ? -23.806 -0.126 26.837 1.00 96.25 86 ALA A O 1
ATOM 710 N N . GLY A 1 87 ? -22.224 1.396 26.356 1.00 94.00 87 GLY A N 1
ATOM 711 C CA . GLY A 1 87 ? -21.717 1.554 27.724 1.00 94.00 87 GLY A CA 1
ATOM 712 C C . GLY A 1 87 ? -20.872 0.375 28.221 1.00 94.00 87 GLY A C 1
ATOM 713 O O . GLY A 1 87 ? -20.557 0.278 29.405 1.00 94.00 87 GLY A O 1
ATOM 714 N N . HIS A 1 88 ? -20.472 -0.549 27.337 1.00 93.69 88 HIS A N 1
ATOM 715 C CA . HIS A 1 88 ? -19.690 -1.733 27.719 1.00 93.69 88 HIS A CA 1
ATOM 716 C C . HIS A 1 88 ? -18.247 -1.416 28.125 1.00 93.69 88 HIS A C 1
ATOM 718 O O . HIS A 1 88 ? -17.563 -2.288 28.656 1.00 93.69 88 HIS A O 1
ATOM 724 N N . MET A 1 89 ? -17.788 -0.190 27.868 1.00 87.69 89 MET A N 1
ATOM 725 C CA . MET A 1 89 ? -16.441 0.280 28.194 1.00 87.69 89 MET A CA 1
ATOM 726 C C . MET A 1 89 ? -16.421 1.262 29.377 1.00 87.69 89 MET A C 1
ATOM 728 O O . MET A 1 89 ? -15.341 1.672 29.802 1.00 87.69 89 MET A O 1
ATOM 732 N N . ASP A 1 90 ? -17.583 1.621 29.936 1.00 92.50 90 ASP A N 1
ATOM 733 C CA . ASP A 1 90 ? -17.706 2.667 30.964 1.00 92.50 90 ASP A CA 1
ATOM 734 C C . ASP A 1 90 ? -16.976 2.297 32.262 1.00 92.50 90 ASP A C 1
ATOM 736 O O . ASP A 1 90 ? -16.396 3.150 32.929 1.00 92.50 90 ASP A O 1
ATOM 740 N N . ASN A 1 91 ? -16.929 1.004 32.595 1.00 91.81 91 ASN A N 1
ATOM 741 C CA . ASN A 1 91 ? -16.219 0.486 33.767 1.00 91.81 91 ASN A CA 1
ATOM 742 C C . ASN A 1 91 ? -14.691 0.650 33.692 1.00 91.81 91 ASN A C 1
ATOM 744 O O . ASN A 1 91 ? -14.022 0.500 34.709 1.00 91.81 91 ASN A O 1
ATOM 748 N N . ARG A 1 92 ? -14.144 0.929 32.505 1.00 88.44 92 ARG A N 1
ATOM 749 C CA . ARG A 1 92 ? -12.711 1.159 32.268 1.00 88.44 92 ARG A CA 1
ATOM 750 C C . ARG A 1 92 ? -12.399 2.612 31.920 1.00 88.44 92 ARG A C 1
ATOM 752 O O . ARG A 1 92 ? -11.271 2.926 31.553 1.00 88.44 92 ARG A O 1
ATOM 759 N N . LEU A 1 93 ? -13.383 3.506 32.020 1.00 88.31 93 LEU A N 1
ATOM 760 C CA . LEU A 1 93 ? -13.240 4.897 31.597 1.00 88.31 93 LEU A CA 1
ATOM 761 C C . LEU A 1 93 ? -12.132 5.631 32.365 1.00 88.31 93 LEU A C 1
ATOM 763 O O . LEU A 1 93 ? -11.366 6.373 31.760 1.00 88.31 93 LEU A O 1
ATOM 767 N N . GLU A 1 94 ? -12.017 5.400 33.676 1.00 90.56 94 GLU A N 1
ATOM 768 C CA . GLU A 1 94 ? -10.973 6.012 34.510 1.00 90.56 94 GLU A CA 1
ATOM 769 C C . GLU A 1 94 ? -9.565 5.573 34.077 1.00 90.56 94 GLU A C 1
ATOM 771 O O . GLU A 1 94 ? -8.683 6.414 33.915 1.00 90.56 94 GLU A O 1
ATOM 776 N N . GLU A 1 95 ? -9.370 4.278 33.803 1.00 91.69 95 GLU A N 1
ATOM 777 C CA . GLU A 1 95 ? -8.108 3.741 33.270 1.00 91.69 95 GLU A CA 1
ATOM 778 C C . GLU A 1 95 ? -7.756 4.394 31.926 1.00 91.69 95 GLU A C 1
ATOM 780 O O . GLU A 1 95 ? -6.653 4.911 31.755 1.00 91.69 95 GLU A O 1
ATOM 785 N N . LEU A 1 96 ? -8.715 4.434 30.995 1.00 87.56 96 LEU A N 1
ATOM 786 C CA . LEU A 1 96 ? -8.519 4.980 29.649 1.00 87.56 96 LEU A CA 1
ATOM 787 C C . LEU A 1 96 ? -8.205 6.482 29.666 1.00 87.56 96 LEU A C 1
ATOM 789 O O . LEU A 1 96 ? -7.340 6.942 28.924 1.00 87.56 96 LEU A O 1
ATOM 793 N N . CYS A 1 97 ? -8.877 7.260 30.518 1.00 89.69 97 CYS A N 1
ATOM 794 C CA . CYS A 1 97 ? -8.585 8.684 30.682 1.00 89.69 97 CYS A CA 1
ATOM 795 C C . CYS A 1 97 ? -7.165 8.913 31.216 1.00 89.69 97 CYS A C 1
ATOM 797 O O . CYS A 1 97 ? -6.469 9.803 30.726 1.00 89.69 97 CYS A O 1
ATOM 799 N N . ASN A 1 98 ? -6.720 8.095 32.174 1.00 92.94 98 ASN A N 1
ATOM 800 C CA . ASN A 1 98 ? -5.367 8.185 32.719 1.00 92.94 98 ASN A CA 1
ATOM 801 C C . ASN A 1 98 ? -4.293 7.844 31.670 1.00 92.94 98 ASN A C 1
ATOM 803 O O . ASN A 1 98 ? -3.254 8.497 31.645 1.00 92.94 98 ASN A O 1
ATOM 807 N N . GLU A 1 99 ? -4.547 6.883 30.774 1.00 90.25 99 GLU A N 1
ATOM 808 C CA . GLU A 1 99 ? -3.638 6.544 29.665 1.00 90.25 99 GLU A CA 1
ATOM 809 C C . GLU A 1 99 ? -3.489 7.677 28.635 1.00 90.25 99 GLU A C 1
ATOM 811 O O . GLU A 1 99 ? -2.407 7.856 28.086 1.00 90.25 99 GLU A O 1
ATOM 816 N N . ILE A 1 100 ? -4.548 8.454 28.373 1.00 89.12 100 ILE A N 1
ATOM 817 C CA . ILE A 1 100 ? -4.521 9.576 27.411 1.00 89.12 100 ILE A CA 1
ATOM 818 C C . ILE A 1 100 ? -3.823 10.815 27.992 1.00 89.12 100 ILE A C 1
ATOM 820 O O . ILE A 1 100 ? -3.293 11.637 27.245 1.00 89.12 100 ILE A O 1
ATOM 824 N N . MET A 1 101 ? -3.862 10.988 29.315 1.00 82.69 101 MET A N 1
ATOM 825 C CA . MET A 1 101 ? -3.294 12.157 29.995 1.00 82.69 101 MET A CA 1
ATOM 826 C C . MET A 1 101 ? -1.776 12.073 30.239 1.00 82.69 101 MET A C 1
ATOM 828 O O . MET A 1 101 ? -1.208 13.057 30.722 1.00 82.69 101 MET A O 1
ATOM 832 N N . MET A 1 102 ? -1.129 10.946 29.919 1.00 56.16 102 MET A N 1
ATOM 833 C CA . MET A 1 102 ? 0.333 10.770 29.962 1.00 56.16 102 MET A CA 1
ATOM 834 C C . MET A 1 102 ? 0.979 10.980 28.593 1.00 56.16 102 MET A C 1
ATOM 836 O O . MET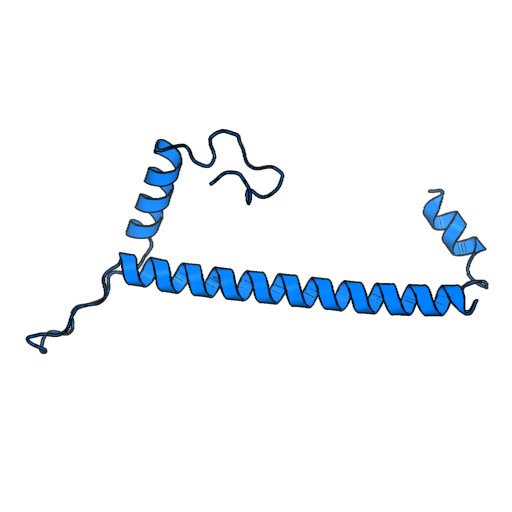 A 1 102 ? 2.088 11.561 28.573 1.00 56.16 102 MET A O 1
#